Protein AF-A0A1G0CKE9-F1 (afdb_monomer)

Radius of gyration: 15.55 Å; Cα contacts (8 Å, |Δi|>4): 274; chains: 1; bounding box: 48×33×40 Å

Secondary structure (DSSP, 8-state):
------SPPPEEEEEEEEEEEEETTEEEEEEEEEEEETTS---SPPEEEEEEEEE-TT-EEEEEEEESSTTGGGG-EEEEEEEEEETTEEEEEEEEEE-SSS-EEEEEEEE---TTSHHHHS-TTSS--HHHHHHHHT-

Nearest PDB structures (foldseek):
  8us1-assembly1_A  TM=4.970E-01  e=7.903E+00  Pseudomonas aeruginosa PAO1
  3gwr-assembly1_A  TM=5.741E-01  e=8.344E+00  Thiobacillus denitrificans ATCC 25259

Solvent-accessible surface area (backbone atoms only — not comparable to full-atom values): 7977 Å² total; per-residue (Å²): 138,82,90,76,80,88,66,87,80,63,64,46,74,41,73,49,76,49,78,75,47,70,58,98,48,32,39,33,34,41,30,27,39,39,74,39,53,65,95,63,76,78,90,68,69,30,46,39,24,42,34,42,33,38,40,46,100,87,22,45,32,42,37,40,34,27,43,79,53,98,66,26,71,83,65,43,31,46,32,42,37,34,56,42,79,53,97,94,39,67,30,41,40,36,39,36,45,38,66,88,90,62,79,49,78,48,74,49,73,48,69,82,74,48,93,89,37,71,63,26,65,43,33,76,98,53,97,34,25,49,69,56,41,36,45,60,26,71,101

Mean predicted aligned error: 5.6 Å

pLDDT: mean 88.61, std 11.76, range [37.53, 98.12]

Structure (mmCIF, N/CA/C/O backbone):
data_AF-A0A1G0CKE9-F1
#
_entry.id   AF-A0A1G0CKE9-F1
#
loop_
_atom_site.group_PDB
_atom_site.id
_atom_site.type_symbol
_atom_site.label_atom_id
_atom_site.label_alt_id
_atom_site.label_comp_id
_atom_site.label_asym_id
_atom_site.label_entity_id
_atom_site.label_seq_id
_atom_site.pdbx_PDB_ins_code
_atom_site.Cartn_x
_atom_site.Cartn_y
_atom_site.Cartn_z
_atom_site.occupancy
_atom_site.B_iso_or_equiv
_atom_site.auth_seq_id
_atom_site.auth_comp_id
_atom_site.auth_asym_id
_atom_site.auth_atom_id
_atom_site.pdbx_PDB_model_num
ATOM 1 N N . MET A 1 1 ? 29.723 -1.357 -11.254 1.00 41.44 1 MET A N 1
ATOM 2 C CA . MET A 1 1 ? 28.806 -0.282 -10.833 1.00 41.44 1 MET A CA 1
ATOM 3 C C . MET A 1 1 ? 29.423 1.018 -11.318 1.00 41.44 1 MET A C 1
ATOM 5 O O . MET A 1 1 ? 30.405 1.450 -10.731 1.00 41.44 1 MET A O 1
ATOM 9 N N . ASN A 1 2 ? 28.959 1.546 -12.452 1.00 37.53 2 ASN A N 1
ATOM 10 C CA . ASN A 1 2 ? 29.336 2.889 -12.897 1.00 37.53 2 ASN A CA 1
ATOM 11 C C . ASN A 1 2 ? 28.308 3.851 -12.302 1.00 37.53 2 ASN A C 1
ATOM 13 O O . ASN A 1 2 ? 27.118 3.697 -12.552 1.00 37.53 2 ASN A O 1
ATOM 17 N N . SER A 1 3 ? 28.772 4.778 -11.469 1.00 54.97 3 SER A N 1
ATOM 18 C CA . SER A 1 3 ? 27.969 5.796 -10.790 1.00 54.97 3 SER A CA 1
ATOM 19 C C . SER A 1 3 ? 27.679 6.985 -11.716 1.00 54.97 3 SER A C 1
ATOM 21 O O . SER A 1 3 ? 28.081 8.109 -11.414 1.00 54.97 3 SER A O 1
ATOM 23 N N . GLU A 1 4 ? 27.075 6.736 -12.877 1.00 56.69 4 GLU A N 1
ATOM 24 C CA . GLU A 1 4 ? 26.732 7.811 -13.824 1.00 56.69 4 GLU A CA 1
ATOM 25 C C . GLU A 1 4 ? 25.289 8.321 -13.687 1.00 56.69 4 GLU A C 1
ATOM 27 O O . GLU A 1 4 ? 24.988 9.382 -14.224 1.00 56.69 4 GLU A O 1
ATOM 32 N N . ASP A 1 5 ? 24.431 7.672 -12.893 1.00 59.78 5 ASP A N 1
ATOM 33 C CA . ASP A 1 5 ? 23.117 8.229 -12.550 1.00 59.78 5 ASP A CA 1
ATOM 34 C C . ASP A 1 5 ? 23.242 9.223 -11.391 1.00 59.78 5 ASP A C 1
ATOM 36 O O . ASP A 1 5 ? 23.250 8.861 -10.213 1.00 59.78 5 ASP A O 1
ATOM 40 N N . THR A 1 6 ? 23.384 10.506 -11.728 1.00 68.31 6 THR A N 1
ATOM 41 C CA . THR A 1 6 ? 23.368 11.609 -10.753 1.00 68.31 6 THR A CA 1
ATOM 42 C C . THR A 1 6 ? 21.972 12.178 -10.498 1.00 68.31 6 THR A C 1
ATOM 44 O O . THR A 1 6 ? 21.821 12.998 -9.592 1.00 68.31 6 THR A O 1
ATOM 47 N N . GLU A 1 7 ? 20.957 11.768 -11.266 1.00 81.44 7 GLU A N 1
ATOM 48 C CA . GLU A 1 7 ? 19.588 12.287 -11.166 1.00 81.44 7 GLU A CA 1
ATOM 49 C C . GLU A 1 7 ? 18.585 11.176 -10.807 1.00 81.44 7 GLU A C 1
ATOM 51 O O . GLU A 1 7 ? 18.587 10.120 -11.442 1.00 81.44 7 GLU A O 1
ATOM 56 N N . PRO A 1 8 ? 17.719 11.381 -9.795 1.00 85.00 8 PRO A N 1
ATOM 57 C CA . PRO A 1 8 ? 16.651 10.438 -9.484 1.00 85.00 8 PRO 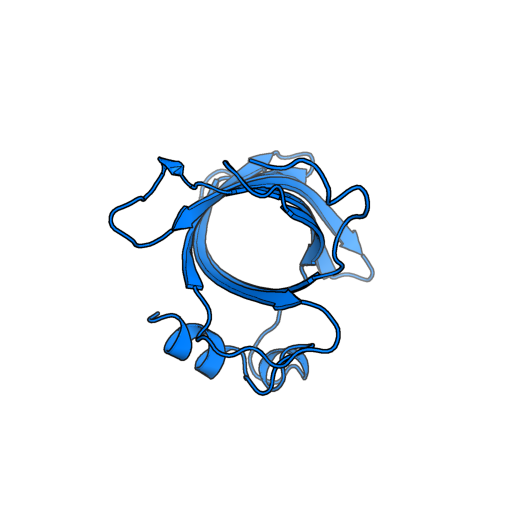A CA 1
ATOM 58 C C . PRO A 1 8 ? 15.680 10.278 -10.658 1.00 85.00 8 PRO A C 1
ATOM 60 O O . PRO A 1 8 ? 15.236 11.266 -11.241 1.00 85.00 8 PRO A O 1
ATOM 63 N N . THR A 1 9 ? 15.291 9.038 -10.954 1.00 88.00 9 THR A N 1
ATOM 64 C CA . THR A 1 9 ? 14.198 8.756 -11.894 1.00 88.00 9 THR A CA 1
ATOM 65 C C . THR A 1 9 ? 12.858 8.871 -11.172 1.00 88.00 9 THR A C 1
ATOM 67 O O . THR A 1 9 ? 12.686 8.313 -10.088 1.00 88.00 9 THR A O 1
ATOM 70 N N . ILE A 1 10 ? 11.904 9.590 -11.769 1.00 90.06 10 ILE A N 1
ATOM 71 C CA . ILE A 1 10 ? 10.534 9.656 -11.255 1.00 90.06 10 ILE A CA 1
ATOM 72 C C . ILE A 1 10 ? 9.813 8.349 -11.580 1.00 90.06 10 ILE A C 1
ATOM 74 O O . ILE A 1 10 ? 9.803 7.887 -12.723 1.00 90.06 10 ILE A O 1
ATOM 78 N N . MET A 1 11 ? 9.202 7.767 -10.554 1.00 89.25 11 MET A N 1
ATOM 79 C CA . MET A 1 11 ? 8.466 6.514 -10.637 1.00 89.25 11 MET A CA 1
ATOM 80 C C . MET A 1 11 ? 6.983 6.778 -10.394 1.00 89.25 11 MET A C 1
ATOM 82 O O . MET A 1 11 ? 6.626 7.555 -9.508 1.00 89.25 11 MET A O 1
ATOM 86 N N . ILE A 1 12 ? 6.127 6.095 -11.148 1.00 90.50 12 ILE A N 1
ATOM 87 C CA . ILE A 1 12 ? 4.736 5.885 -10.765 1.00 90.50 12 ILE A CA 1
ATOM 88 C C . ILE A 1 12 ? 4.696 4.682 -9.829 1.00 90.50 12 ILE A C 1
ATOM 90 O O . ILE A 1 12 ? 5.319 3.657 -10.107 1.00 90.50 12 ILE A O 1
ATOM 94 N N . ASP A 1 13 ? 3.968 4.824 -8.728 1.00 90.69 13 ASP A N 1
ATOM 95 C CA . ASP A 1 13 ? 3.746 3.784 -7.731 1.00 90.69 13 ASP A CA 1
ATOM 96 C C . ASP A 1 13 ? 2.252 3.722 -7.428 1.00 90.69 13 ASP A C 1
ATOM 98 O O . ASP A 1 13 ? 1.685 4.664 -6.867 1.00 90.69 13 ASP A O 1
ATOM 102 N N . GLN A 1 14 ? 1.626 2.616 -7.824 1.00 93.38 14 GLN A N 1
ATOM 103 C CA . GLN A 1 14 ? 0.275 2.280 -7.416 1.00 93.38 14 GLN A CA 1
ATOM 104 C C . GLN A 1 14 ? 0.336 1.120 -6.428 1.00 93.38 14 GLN A C 1
ATOM 106 O O . GLN A 1 14 ? 0.753 0.012 -6.767 1.00 93.38 14 GLN A O 1
ATOM 111 N N . THR A 1 15 ? -0.133 1.371 -5.209 1.00 94.00 15 THR A N 1
ATOM 112 C CA . THR A 1 15 ? -0.096 0.403 -4.116 1.00 94.00 15 THR A CA 1
ATOM 113 C C . THR A 1 15 ? -1.479 0.260 -3.478 1.00 94.00 15 THR A C 1
ATOM 115 O O . THR A 1 15 ? -2.142 1.248 -3.170 1.00 94.00 15 THR A O 1
ATOM 118 N N . VAL A 1 16 ? -1.910 -0.983 -3.248 1.00 96.69 16 VAL A N 1
ATOM 119 C CA . VAL A 1 16 ? -3.177 -1.325 -2.583 1.00 96.69 16 VAL A CA 1
ATOM 120 C C . VAL A 1 16 ? -2.892 -2.169 -1.351 1.00 96.69 16 VAL A C 1
ATOM 122 O O . VAL A 1 16 ? -2.223 -3.199 -1.434 1.00 96.69 16 VAL A O 1
ATOM 125 N N . TRP A 1 17 ? -3.423 -1.750 -0.202 1.00 96.62 17 TRP A N 1
ATOM 126 C CA . TRP A 1 17 ? -3.338 -2.491 1.056 1.00 96.62 17 TRP A CA 1
ATOM 127 C C . TRP A 1 17 ? -4.687 -3.111 1.392 1.00 96.62 17 TRP A C 1
ATOM 129 O O . TRP A 1 17 ? -5.667 -2.404 1.615 1.00 96.62 17 TRP A O 1
ATOM 139 N N . GLN A 1 18 ? -4.726 -4.434 1.505 1.00 97.44 18 GLN A N 1
ATOM 140 C CA . GLN A 1 18 ? -5.892 -5.155 1.999 1.00 97.44 18 GLN A CA 1
ATOM 141 C C . GLN A 1 18 ? -5.648 -5.546 3.457 1.00 97.44 18 GLN A C 1
ATOM 143 O O . GLN A 1 18 ? -4.987 -6.547 3.750 1.00 97.44 18 GLN A O 1
ATOM 148 N N . ILE A 1 19 ? -6.180 -4.752 4.389 1.00 96.81 19 ILE A N 1
ATOM 149 C CA . ILE A 1 19 ? -6.083 -5.031 5.827 1.00 96.81 19 ILE A CA 1
ATOM 150 C C . ILE A 1 19 ? -7.060 -6.157 6.175 1.00 96.81 19 ILE A C 1
ATOM 152 O O . ILE A 1 19 ? -8.272 -5.974 6.184 1.00 96.81 19 ILE A O 1
ATOM 156 N N . THR A 1 20 ? -6.520 -7.335 6.479 1.00 97.56 20 THR A N 1
ATOM 157 C CA . THR A 1 20 ? -7.313 -8.547 6.770 1.00 97.56 20 THR A CA 1
ATOM 158 C C . THR A 1 20 ? -7.577 -8.755 8.259 1.00 97.56 20 THR A C 1
ATOM 160 O O . THR A 1 20 ? -8.440 -9.544 8.637 1.00 97.56 20 THR A O 1
ATOM 163 N N . GLY A 1 21 ? -6.833 -8.064 9.123 1.00 97.88 21 GLY A N 1
ATOM 164 C CA . GLY A 1 21 ? -7.022 -8.149 10.560 1.00 97.88 21 GLY A CA 1
ATOM 165 C C . GLY A 1 21 ? -6.269 -7.069 11.320 1.00 97.88 21 GLY A C 1
ATOM 166 O O . GLY A 1 21 ? -5.267 -6.522 10.854 1.00 97.88 21 GLY A O 1
ATOM 167 N N . CYS A 1 22 ? -6.772 -6.771 12.514 1.00 97.19 22 CYS A N 1
ATOM 168 C CA . CYS A 1 22 ? -6.136 -5.876 13.462 1.00 97.19 22 CYS A CA 1
ATOM 169 C C . CYS A 1 22 ? -6.445 -6.303 14.902 1.00 97.19 22 CYS A C 1
ATOM 171 O O . CYS A 1 22 ? -7.504 -6.861 15.194 1.00 97.19 22 CYS A O 1
ATOM 173 N N . SER A 1 23 ? -5.503 -6.075 15.816 1.00 97.62 23 SER A N 1
ATOM 174 C CA . SER A 1 23 ? -5.687 -6.334 17.246 1.00 97.62 23 SER A CA 1
ATOM 175 C C . SER A 1 23 ? -4.640 -5.600 18.075 1.00 97.62 23 SER A C 1
ATOM 177 O O . SER A 1 23 ? -3.458 -5.619 17.743 1.00 97.62 23 SER A O 1
ATOM 179 N N . GLY A 1 24 ? -5.061 -4.956 19.168 1.00 95.88 24 GLY A N 1
ATOM 180 C CA . GLY A 1 24 ? -4.143 -4.362 20.149 1.00 95.88 24 GLY A CA 1
ATOM 181 C C . GLY A 1 24 ? -3.171 -3.318 19.583 1.00 95.88 24 GLY A C 1
ATOM 182 O O . GLY A 1 24 ? -2.049 -3.220 20.068 1.00 95.88 24 GLY A O 1
ATOM 183 N N . GLY A 1 25 ? -3.575 -2.576 18.548 1.00 95.88 25 GLY A N 1
ATOM 184 C CA . GLY A 1 25 ? -2.711 -1.615 17.852 1.00 95.88 25 GLY A CA 1
ATOM 185 C C . GLY A 1 25 ? -1.822 -2.229 16.768 1.00 95.88 25 GLY A C 1
ATOM 186 O O . GLY A 1 25 ? -1.051 -1.505 16.157 1.00 95.88 25 GLY A O 1
ATOM 187 N N . TYR A 1 26 ? -1.930 -3.528 16.490 1.00 97.81 26 TYR A N 1
ATOM 188 C CA . TYR A 1 26 ? -1.271 -4.188 15.360 1.00 97.81 26 TYR A CA 1
ATOM 189 C C . TYR A 1 26 ? -2.252 -4.415 14.212 1.00 97.81 26 TYR A C 1
ATOM 191 O O . TYR A 1 26 ? -3.447 -4.604 14.446 1.00 97.81 26 TYR A O 1
ATOM 199 N N . LEU A 1 27 ? -1.742 -4.434 12.983 1.00 97.44 27 LEU A N 1
ATOM 200 C CA . LEU A 1 27 ? -2.502 -4.737 11.769 1.00 97.44 27 LEU A CA 1
ATOM 201 C C . LEU A 1 27 ? -1.690 -5.621 10.825 1.00 97.44 27 LEU A C 1
ATOM 203 O O . LEU A 1 27 ? -0.457 -5.576 10.829 1.00 97.44 27 LEU A O 1
ATOM 207 N N . TRP A 1 28 ? -2.382 -6.420 10.020 1.00 98.12 28 TRP A N 1
ATOM 208 C CA . TRP A 1 28 ? -1.758 -7.297 9.034 1.00 98.12 28 TRP A CA 1
ATOM 209 C C . TRP A 1 28 ? -2.662 -7.543 7.828 1.00 98.12 28 TRP A C 1
ATOM 211 O O . TRP A 1 28 ? -3.891 -7.408 7.882 1.00 98.12 28 TRP A O 1
ATOM 221 N N . GLY A 1 29 ? -2.046 -7.948 6.724 1.00 97.44 29 GLY A N 1
ATOM 222 C CA . GLY A 1 29 ? -2.776 -8.242 5.504 1.00 97.44 29 GLY A CA 1
ATOM 223 C C . GLY A 1 29 ? -1.898 -8.404 4.279 1.00 97.44 29 GLY A C 1
ATOM 224 O O . GLY A 1 29 ? -0.745 -8.837 4.368 1.00 97.44 29 GLY A O 1
ATOM 225 N N . ASN A 1 30 ? -2.481 -8.050 3.142 1.00 97.12 30 ASN A N 1
ATOM 226 C CA . ASN A 1 30 ? -1.859 -8.136 1.832 1.00 97.12 30 ASN A CA 1
ATOM 227 C C . ASN A 1 30 ? -1.520 -6.740 1.325 1.00 97.12 30 ASN A C 1
ATOM 229 O O . ASN A 1 30 ? -2.199 -5.766 1.646 1.00 97.12 30 ASN A O 1
ATOM 233 N N . CYS A 1 31 ? -0.479 -6.658 0.515 1.00 95.81 31 CYS A N 1
ATOM 234 C CA . CYS A 1 31 ? -0.120 -5.464 -0.221 1.00 95.81 31 CYS A CA 1
ATOM 235 C C . CYS A 1 31 ? 0.225 -5.878 -1.652 1.00 95.81 31 CYS A C 1
ATOM 237 O O . CYS A 1 31 ? 1.021 -6.792 -1.855 1.00 95.81 31 CYS A O 1
ATOM 239 N N . ALA A 1 32 ? -0.402 -5.229 -2.624 1.00 95.81 32 ALA A N 1
ATOM 240 C CA . ALA A 1 32 ? -0.035 -5.317 -4.029 1.00 95.81 32 ALA A CA 1
ATOM 241 C C . ALA A 1 32 ? 0.596 -3.982 -4.424 1.00 95.81 32 ALA A C 1
ATOM 243 O O . ALA A 1 32 ? 0.044 -2.934 -4.084 1.00 95.81 32 ALA A O 1
ATOM 244 N N . ALA A 1 33 ? 1.734 -4.014 -5.113 1.00 93.06 33 ALA A N 1
ATOM 245 C CA . ALA A 1 33 ? 2.429 -2.808 -5.554 1.00 93.06 33 ALA A CA 1
ATOM 246 C C . ALA A 1 33 ? 2.864 -2.936 -7.013 1.00 93.06 33 ALA A C 1
ATOM 248 O O . ALA A 1 33 ? 3.465 -3.937 -7.403 1.00 93.06 33 ALA A O 1
ATOM 249 N N . LEU A 1 34 ? 2.579 -1.914 -7.812 1.00 92.75 34 LEU A N 1
ATOM 250 C CA . LEU A 1 34 ? 3.020 -1.794 -9.194 1.00 92.75 34 LEU A CA 1
ATOM 251 C C . LEU A 1 34 ? 3.833 -0.511 -9.328 1.00 92.75 34 LEU A C 1
ATOM 253 O O . LEU A 1 34 ? 3.317 0.579 -9.090 1.00 92.75 34 LEU A O 1
ATOM 257 N N . MET A 1 35 ? 5.097 -0.655 -9.721 1.00 90.06 35 MET A N 1
ATOM 258 C CA . MET A 1 35 ? 6.014 0.463 -9.912 1.00 90.06 35 MET A CA 1
ATOM 259 C C . MET A 1 35 ? 6.616 0.431 -11.310 1.00 90.06 35 MET A C 1
ATOM 261 O O . MET A 1 35 ? 7.063 -0.617 -11.770 1.00 90.06 35 MET A O 1
ATOM 265 N N . TYR A 1 36 ? 6.661 1.584 -11.968 1.00 90.25 36 TYR A N 1
ATOM 266 C CA . TYR A 1 36 ? 7.269 1.749 -13.288 1.00 90.25 36 TYR A CA 1
ATOM 267 C C . TYR A 1 36 ? 7.701 3.208 -13.497 1.00 90.25 36 TYR A C 1
ATOM 269 O O . TYR A 1 36 ? 7.250 4.105 -12.787 1.00 90.25 36 TYR A O 1
ATOM 277 N N . ALA A 1 37 ? 8.616 3.460 -14.434 1.00 90.00 37 ALA A N 1
ATOM 278 C CA . ALA A 1 37 ? 9.135 4.807 -14.672 1.00 90.00 37 ALA A CA 1
ATOM 279 C C . ALA A 1 37 ? 8.069 5.713 -15.306 1.00 90.00 37 ALA A C 1
ATOM 281 O O . ALA A 1 37 ? 7.321 5.282 -16.190 1.00 90.00 37 ALA A O 1
ATOM 282 N N . GLU A 1 38 ? 8.013 6.980 -14.895 1.00 89.06 38 GLU A N 1
ATOM 283 C CA . GLU A 1 38 ? 7.088 7.948 -15.485 1.00 89.06 38 GLU A CA 1
ATOM 284 C C . GLU A 1 38 ? 7.300 8.064 -17.007 1.00 89.06 38 GLU A C 1
ATOM 286 O O . GLU A 1 38 ? 8.424 8.057 -17.509 1.00 89.06 38 GLU A O 1
ATOM 291 N N . GLY A 1 39 ? 6.201 8.133 -17.765 1.00 87.50 39 GLY A N 1
ATOM 292 C CA . GLY A 1 39 ? 6.236 8.158 -19.231 1.00 87.50 39 GLY A CA 1
ATOM 293 C C . GLY A 1 39 ? 6.419 6.790 -19.898 1.00 87.50 39 GLY A C 1
ATOM 294 O O . GLY A 1 39 ? 6.457 6.723 -21.127 1.00 87.50 39 GLY A O 1
ATOM 295 N N . THR A 1 40 ? 6.493 5.705 -19.121 1.00 88.88 40 THR A N 1
ATOM 296 C CA . THR A 1 40 ? 6.485 4.327 -19.634 1.00 88.88 40 THR A CA 1
ATOM 297 C C . THR A 1 40 ? 5.156 3.627 -19.345 1.00 88.88 40 THR A C 1
ATOM 299 O O . THR A 1 40 ? 4.296 4.156 -18.640 1.00 88.88 40 THR A O 1
ATOM 302 N N . THR A 1 41 ? 4.964 2.444 -19.927 1.00 84.31 41 THR A N 1
ATOM 303 C CA . THR A 1 41 ? 3.827 1.564 -19.632 1.00 84.31 41 THR A CA 1
ATOM 304 C C . THR A 1 41 ? 4.336 0.401 -18.784 1.00 84.31 41 THR A C 1
ATOM 306 O O . THR A 1 41 ? 5.379 -0.155 -19.138 1.00 84.31 41 THR A O 1
ATOM 309 N N . PRO A 1 42 ? 3.639 0.015 -17.699 1.00 85.31 42 PRO A N 1
ATOM 310 C CA . PRO A 1 42 ? 4.021 -1.158 -16.925 1.00 85.31 42 PRO A CA 1
ATOM 311 C C . PRO A 1 42 ? 3.992 -2.408 -17.813 1.00 85.31 42 PRO A C 1
ATOM 313 O O . PRO A 1 42 ? 3.016 -2.666 -18.515 1.00 85.31 42 PRO A O 1
ATOM 316 N N . ASP A 1 43 ? 5.072 -3.183 -17.788 1.00 81.56 43 ASP A N 1
ATOM 317 C CA . ASP A 1 43 ? 5.247 -4.424 -18.555 1.00 81.56 43 ASP A CA 1
ATOM 318 C C . ASP A 1 43 ? 5.041 -5.689 -17.703 1.00 81.56 43 ASP A C 1
ATOM 320 O O . ASP A 1 43 ? 5.150 -6.815 -18.194 1.00 81.56 43 ASP A O 1
ATOM 324 N N . SER A 1 44 ? 4.734 -5.502 -16.421 1.00 85.12 44 SER A N 1
ATOM 325 C CA . SER A 1 44 ? 4.657 -6.540 -15.402 1.00 85.12 44 SER A CA 1
ATOM 326 C C . SER A 1 44 ? 3.384 -6.411 -14.567 1.00 85.12 44 SER A C 1
ATOM 328 O O . SER A 1 44 ? 2.794 -5.338 -14.435 1.00 85.12 44 SER A O 1
ATOM 330 N N . ALA A 1 45 ? 2.937 -7.544 -14.022 1.00 91.19 45 ALA A N 1
ATOM 331 C CA . ALA A 1 45 ? 1.843 -7.581 -13.060 1.00 91.19 45 ALA A CA 1
ATOM 332 C C . ALA A 1 45 ? 2.282 -6.980 -11.707 1.00 91.19 45 ALA A C 1
ATOM 334 O O . ALA A 1 45 ? 3.483 -6.972 -11.411 1.00 91.19 45 ALA A O 1
ATOM 335 N N . PRO A 1 46 ? 1.338 -6.512 -10.868 1.00 94.44 46 PRO A N 1
ATOM 336 C CA . PRO A 1 46 ? 1.659 -6.028 -9.531 1.00 94.44 46 PRO A CA 1
ATOM 337 C C . PRO A 1 46 ? 2.356 -7.106 -8.695 1.00 94.44 46 PRO A C 1
ATOM 339 O O . PRO A 1 46 ? 2.058 -8.295 -8.792 1.00 94.44 46 PRO A O 1
ATOM 342 N N . LEU A 1 47 ? 3.289 -6.690 -7.845 1.00 92.06 47 LEU A N 1
ATOM 343 C CA . LEU A 1 47 ? 4.054 -7.587 -6.992 1.00 92.06 47 LEU A CA 1
ATOM 344 C C . LEU A 1 47 ? 3.328 -7.835 -5.658 1.00 92.06 47 LEU A C 1
ATOM 346 O O . LEU A 1 47 ? 2.897 -6.870 -5.016 1.00 92.06 47 LEU A O 1
ATOM 350 N N . PRO A 1 48 ? 3.233 -9.098 -5.195 1.00 93.94 48 PRO A N 1
ATOM 351 C CA . PRO A 1 48 ? 2.599 -9.431 -3.926 1.00 93.94 48 PRO A CA 1
ATOM 352 C C . PRO A 1 48 ? 3.543 -9.308 -2.726 1.00 93.94 48 PRO A C 1
ATOM 354 O O . PRO A 1 48 ? 4.644 -9.870 -2.685 1.00 93.94 48 PRO A O 1
ATOM 357 N N . TYR A 1 49 ? 3.034 -8.672 -1.676 1.00 93.56 49 TYR A N 1
ATOM 358 C CA . TYR A 1 49 ? 3.658 -8.541 -0.367 1.00 93.56 49 TYR A CA 1
ATOM 359 C C . TYR A 1 49 ? 2.690 -8.950 0.746 1.00 93.56 49 TYR A C 1
ATOM 361 O O . TYR A 1 49 ? 1.485 -8.700 0.693 1.00 93.56 49 TYR A O 1
ATOM 369 N N . ARG A 1 50 ? 3.231 -9.508 1.829 1.00 93.88 50 ARG A N 1
ATOM 370 C CA . ARG A 1 50 ? 2.547 -9.533 3.127 1.00 93.88 50 ARG A CA 1
ATOM 371 C C . ARG A 1 50 ? 2.925 -8.295 3.914 1.00 93.88 50 ARG A C 1
ATOM 373 O O . ARG A 1 50 ? 4.101 -7.945 3.980 1.00 93.88 50 ARG A O 1
ATOM 380 N N . MET A 1 51 ? 1.941 -7.662 4.536 1.00 94.94 51 MET A N 1
ATOM 381 C CA . MET A 1 51 ? 2.165 -6.513 5.405 1.00 94.94 51 MET A CA 1
ATOM 382 C C . MET A 1 51 ? 1.862 -6.866 6.857 1.00 94.94 51 MET A C 1
ATOM 384 O O . MET A 1 51 ? 0.888 -7.562 7.156 1.00 94.94 51 MET A O 1
ATOM 388 N N . ALA A 1 52 ? 2.689 -6.355 7.760 1.00 95.75 52 ALA A N 1
ATOM 389 C CA . ALA A 1 52 ? 2.430 -6.357 9.191 1.00 95.75 52 ALA A CA 1
ATOM 390 C C . ALA A 1 52 ? 2.976 -5.066 9.796 1.00 95.75 52 ALA A C 1
ATOM 392 O O . ALA A 1 52 ? 4.055 -4.605 9.425 1.00 95.75 52 ALA A O 1
ATOM 393 N N . GLY A 1 53 ? 2.238 -4.475 10.725 1.00 96.12 53 GLY A N 1
ATOM 394 C CA . GLY A 1 53 ? 2.632 -3.213 11.325 1.00 96.12 53 GLY A CA 1
ATOM 395 C C . GLY A 1 53 ? 1.920 -2.914 12.628 1.00 96.12 53 GLY A C 1
ATOM 396 O O . GLY A 1 53 ? 1.131 -3.716 13.134 1.00 96.12 53 GLY A O 1
ATOM 397 N N . SER A 1 54 ? 2.216 -1.741 13.168 1.00 97.50 54 SER A N 1
ATOM 398 C CA . SER A 1 54 ? 1.607 -1.221 14.381 1.00 97.50 54 SER A CA 1
ATOM 399 C C . SER A 1 54 ? 1.246 0.254 14.244 1.00 97.50 54 SER A C 1
ATOM 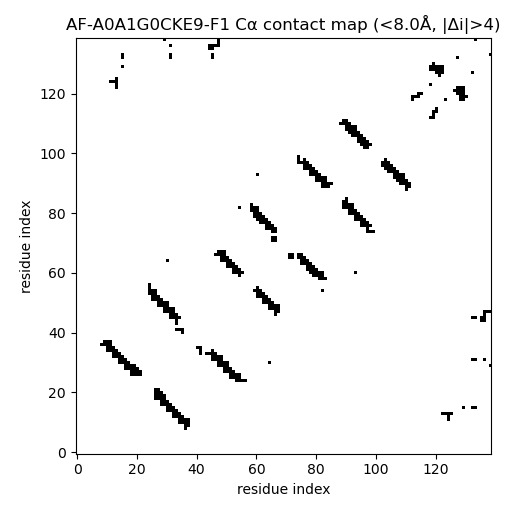401 O O . SER A 1 54 ? 1.844 1.006 13.473 1.00 97.50 54 SER A O 1
ATOM 403 N N . ILE A 1 55 ? 0.234 0.646 15.010 1.00 97.19 55 ILE A N 1
ATOM 404 C CA . ILE A 1 55 ? -0.253 2.007 15.172 1.00 97.19 55 ILE A CA 1
ATOM 405 C C . ILE A 1 55 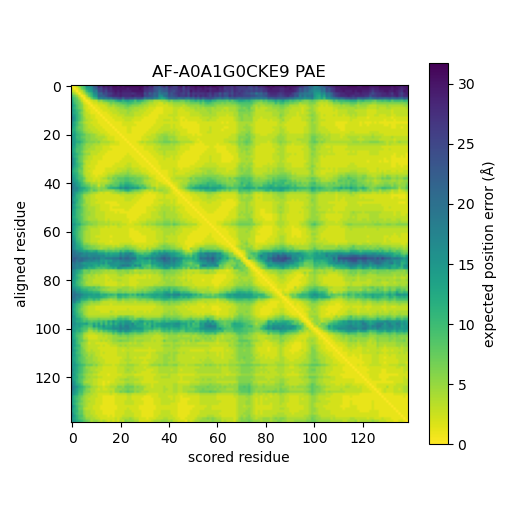? -0.282 2.282 16.673 1.00 97.19 55 ILE A C 1
ATOM 407 O O . ILE A 1 55 ? -0.955 1.596 17.446 1.00 97.19 55 ILE A O 1
ATOM 411 N N . THR A 1 56 ? 0.468 3.289 17.104 1.00 96.44 56 THR A N 1
ATOM 412 C CA . THR A 1 56 ? 0.458 3.728 18.505 1.00 96.44 56 THR A CA 1
ATOM 413 C C . THR A 1 56 ? -0.827 4.505 18.823 1.00 96.44 56 THR A C 1
ATOM 415 O O . THR A 1 56 ? -1.436 5.064 17.911 1.00 96.44 56 THR A O 1
ATOM 418 N N . PRO A 1 57 ? -1.223 4.654 20.103 1.00 94.44 57 PRO A N 1
ATOM 419 C CA . PRO A 1 57 ? -2.393 5.462 20.474 1.00 94.44 57 PRO A CA 1
ATOM 420 C C . PRO A 1 57 ? -2.343 6.925 20.006 1.00 94.44 57 PRO A C 1
ATOM 422 O O . PRO A 1 57 ? -3.382 7.556 19.856 1.00 94.44 57 PRO A O 1
ATOM 425 N N . ASN A 1 58 ? -1.141 7.455 19.759 1.00 94.56 58 ASN A N 1
ATOM 426 C CA . ASN A 1 58 ? -0.934 8.812 19.247 1.00 94.56 58 ASN A CA 1
ATOM 427 C C . ASN A 1 58 ? -0.942 8.881 17.710 1.00 94.56 58 ASN A C 1
ATOM 429 O O . ASN A 1 58 ? -0.645 9.930 17.151 1.00 94.56 58 ASN A O 1
ATOM 433 N N . GLY A 1 59 ? -1.229 7.771 17.027 1.00 95.00 59 GLY A N 1
ATOM 434 C CA . GLY A 1 59 ? -1.320 7.704 15.573 1.00 95.00 59 GLY A CA 1
ATOM 435 C C . GLY A 1 59 ? -0.012 7.395 14.850 1.00 95.00 59 GLY A C 1
ATOM 436 O O . GLY A 1 59 ? -0.067 7.202 13.646 1.00 95.00 59 GLY A O 1
ATOM 437 N N . ASN A 1 60 ? 1.145 7.286 15.520 1.00 97.44 60 ASN A N 1
ATOM 438 C CA . ASN A 1 60 ? 2.389 6.902 14.828 1.00 97.44 60 ASN A CA 1
ATOM 439 C C . ASN A 1 60 ? 2.264 5.493 14.241 1.00 97.44 60 ASN A C 1
ATOM 441 O O . ASN A 1 60 ? 1.840 4.583 14.960 1.00 97.44 60 ASN A O 1
ATOM 445 N N . VAL A 1 61 ? 2.682 5.321 12.991 1.00 97.56 61 VAL A N 1
ATOM 446 C CA . VAL A 1 61 ? 2.561 4.083 12.218 1.00 97.56 61 VAL A CA 1
ATOM 447 C C . VAL A 1 61 ? 3.940 3.564 11.838 1.00 97.56 61 VAL A C 1
ATOM 449 O O . VAL A 1 61 ? 4.799 4.325 11.391 1.00 97.56 61 VAL A O 1
ATOM 452 N N . GLN A 1 62 ? 4.126 2.254 11.962 1.00 96.25 62 GLN A N 1
ATOM 453 C CA . GLN A 1 62 ? 5.234 1.532 11.346 1.00 96.25 62 GLN A CA 1
ATOM 454 C C . GLN A 1 62 ? 4.700 0.263 10.689 1.00 96.25 62 GLN A C 1
ATOM 456 O O . GLN A 1 62 ? 4.004 -0.516 11.337 1.00 96.25 62 GLN A O 1
ATOM 461 N N . ILE A 1 63 ? 5.031 0.036 9.419 1.00 95.44 63 ILE A N 1
ATOM 462 C CA . ILE A 1 63 ? 4.614 -1.152 8.668 1.00 95.44 63 ILE A CA 1
ATOM 463 C C . ILE A 1 63 ? 5.825 -1.735 7.947 1.00 95.44 63 ILE A C 1
ATOM 465 O O . ILE A 1 63 ? 6.636 -1.005 7.383 1.00 95.44 63 ILE A O 1
ATOM 469 N N . SER A 1 64 ? 5.935 -3.057 7.951 1.00 93.12 64 SER A N 1
ATOM 470 C CA . SER A 1 64 ? 6.886 -3.802 7.135 1.00 93.12 64 SER A CA 1
ATOM 471 C C . SER A 1 64 ? 6.145 -4.574 6.049 1.00 93.12 64 SER A C 1
ATOM 473 O O . SER A 1 64 ? 5.140 -5.232 6.327 1.00 93.12 64 SER A O 1
ATOM 475 N N . PHE A 1 65 ? 6.673 -4.525 4.828 1.00 92.12 65 PHE A N 1
ATOM 476 C CA . PHE A 1 65 ? 6.159 -5.238 3.662 1.00 92.12 65 PHE A CA 1
ATOM 477 C C . PHE A 1 65 ? 7.179 -6.283 3.228 1.00 92.12 65 PHE A C 1
ATOM 479 O O . PHE A 1 65 ? 8.342 -5.969 2.985 1.00 92.12 65 PHE A O 1
ATOM 486 N N . MET A 1 66 ? 6.750 -7.535 3.153 1.00 90.81 66 MET A N 1
ATOM 487 C CA . MET A 1 66 ? 7.596 -8.694 2.889 1.00 90.81 66 MET A CA 1
ATOM 488 C C . MET A 1 66 ? 7.172 -9.316 1.558 1.00 90.81 66 MET A C 1
ATOM 490 O O . MET A 1 66 ? 6.029 -9.771 1.472 1.00 90.81 66 MET A O 1
ATOM 494 N N . PRO A 1 67 ? 8.037 -9.341 0.529 1.00 88.62 67 PRO A N 1
ATOM 495 C CA . PRO A 1 67 ? 7.666 -9.910 -0.760 1.00 88.62 67 PRO A CA 1
ATOM 49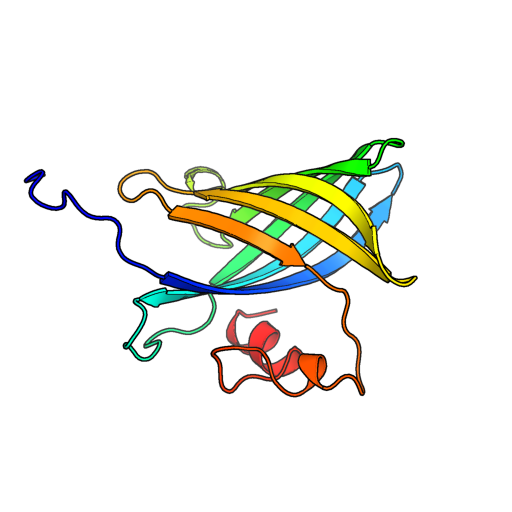6 C C . PRO A 1 67 ? 7.368 -11.403 -0.618 1.00 88.62 67 PRO A C 1
ATOM 498 O O . PRO A 1 67 ? 8.047 -12.123 0.118 1.00 88.62 67 PRO A O 1
ATOM 501 N N . MET A 1 68 ? 6.354 -11.881 -1.336 1.00 86.88 68 MET A N 1
ATOM 502 C CA . MET A 1 68 ? 5.972 -13.296 -1.353 1.00 86.88 68 MET A CA 1
ATOM 503 C C . MET A 1 68 ? 6.811 -14.099 -2.361 1.00 86.88 68 MET A C 1
ATOM 505 O O . MET A 1 68 ? 6.278 -14.764 -3.242 1.00 86.88 68 MET A O 1
ATOM 509 N N . ASN A 1 69 ? 8.139 -14.029 -2.243 1.00 79.38 69 ASN A N 1
ATOM 510 C CA . ASN A 1 69 ? 9.091 -14.767 -3.078 1.00 79.38 69 ASN A CA 1
ATOM 511 C C . ASN A 1 69 ? 10.221 -15.388 -2.231 1.00 79.38 69 ASN A C 1
ATOM 513 O O . ASN A 1 69 ? 10.306 -15.152 -1.026 1.00 79.38 69 ASN A O 1
ATOM 517 N N . GLU A 1 70 ? 11.098 -16.183 -2.854 1.00 66.75 70 GLU A N 1
ATOM 518 C CA . GLU A 1 70 ? 12.206 -16.868 -2.160 1.00 66.75 70 GLU A CA 1
ATOM 519 C C . GLU 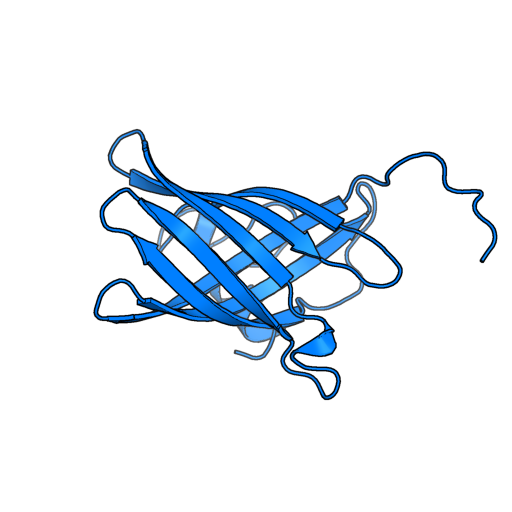A 1 70 ? 13.215 -15.907 -1.504 1.00 66.75 70 GLU A C 1
ATOM 521 O O . GLU A 1 70 ? 13.903 -16.292 -0.559 1.00 66.75 70 GLU A O 1
ATOM 526 N N . LEU A 1 71 ? 13.290 -14.653 -1.968 1.00 62.41 71 LEU A N 1
ATOM 527 C CA . LEU A 1 71 ? 14.173 -13.623 -1.412 1.00 62.41 71 LEU A CA 1
ATOM 528 C C . LEU A 1 71 ? 13.590 -12.953 -0.155 1.00 62.41 71 LEU A C 1
ATOM 530 O O . LEU A 1 71 ? 14.351 -12.400 0.642 1.00 62.41 71 LEU A O 1
ATOM 534 N N . GLY A 1 72 ? 12.275 -13.061 0.070 1.00 65.00 72 GLY A N 1
ATOM 535 C CA . GLY A 1 72 ? 11.595 -12.768 1.332 1.00 65.00 72 GLY A CA 1
ATOM 536 C C . GLY A 1 72 ? 12.070 -11.503 2.065 1.00 65.00 72 GLY A C 1
ATOM 537 O O . GLY A 1 72 ? 12.317 -10.454 1.470 1.00 65.00 72 GLY A O 1
ATOM 538 N N . ALA A 1 73 ? 12.197 -11.601 3.394 1.00 61.47 73 ALA A N 1
ATOM 539 C CA . ALA A 1 73 ? 12.502 -10.486 4.301 1.00 61.47 73 ALA A CA 1
ATOM 540 C C . ALA A 1 73 ? 13.799 -9.710 3.984 1.00 61.47 73 ALA A C 1
ATOM 542 O O . ALA A 1 73 ? 13.952 -8.588 4.458 1.00 61.47 73 ALA A O 1
ATOM 543 N N . ALA A 1 74 ? 14.717 -10.257 3.176 1.00 58.69 74 ALA A N 1
ATOM 544 C CA . ALA A 1 74 ? 15.935 -9.550 2.768 1.00 58.69 74 ALA A CA 1
ATOM 545 C C . ALA A 1 74 ? 15.645 -8.328 1.876 1.00 58.69 74 ALA A C 1
ATOM 547 O O . ALA A 1 74 ? 16.468 -7.420 1.795 1.00 58.69 74 ALA A O 1
ATOM 548 N N . MET A 1 75 ? 14.466 -8.289 1.246 1.00 65.06 75 MET A N 1
ATOM 549 C CA . MET A 1 75 ? 13.976 -7.168 0.441 1.00 65.06 75 MET A CA 1
ATOM 550 C C . MET A 1 75 ? 12.778 -6.467 1.095 1.00 65.06 75 MET A C 1
ATOM 552 O O . MET A 1 75 ? 11.937 -5.894 0.402 1.00 65.06 75 MET A O 1
ATOM 556 N N . SER A 1 76 ? 12.652 -6.541 2.426 1.00 73.56 76 SER A N 1
ATOM 557 C CA . SER A 1 76 ? 11.508 -5.940 3.107 1.00 73.56 76 SER A CA 1
ATOM 558 C C . SER A 1 76 ? 11.507 -4.419 2.963 1.00 73.56 76 SER A C 1
ATOM 560 O O . SER A 1 76 ? 12.499 -3.764 3.289 1.00 73.56 76 SER A O 1
ATOM 562 N N . VAL A 1 77 ? 10.372 -3.857 2.556 1.00 85.31 77 VAL A N 1
ATOM 563 C CA . VAL A 1 77 ? 10.138 -2.410 2.592 1.00 85.31 77 VAL A CA 1
ATOM 564 C C . VAL A 1 77 ? 9.699 -2.041 4.000 1.00 85.31 77 VAL A C 1
ATOM 566 O O . VAL A 1 77 ? 8.879 -2.739 4.600 1.00 85.31 77 VAL A O 1
ATOM 569 N N . SER A 1 78 ? 10.231 -0.948 4.538 1.00 87.69 78 SER A N 1
ATOM 570 C CA . SER A 1 78 ? 9.740 -0.380 5.792 1.00 87.69 78 SER A CA 1
ATOM 571 C C . SER A 1 78 ? 9.089 0.969 5.518 1.00 87.69 78 SER A C 1
ATOM 573 O O . SER A 1 78 ? 9.642 1.814 4.815 1.00 87.69 78 SER A O 1
ATOM 575 N N . GLY A 1 79 ? 7.886 1.133 6.058 1.00 92.31 79 GLY A N 1
ATOM 576 C CA . GLY A 1 79 ? 7.113 2.361 6.017 1.00 92.31 79 GLY A CA 1
ATOM 577 C C . GLY A 1 79 ? 6.944 2.937 7.415 1.00 92.31 79 GLY A C 1
ATOM 578 O O . GLY A 1 79 ? 6.673 2.205 8.370 1.00 92.31 79 GLY A O 1
ATOM 579 N N . TRP A 1 80 ? 7.065 4.255 7.522 1.00 95.25 80 TRP A N 1
ATOM 580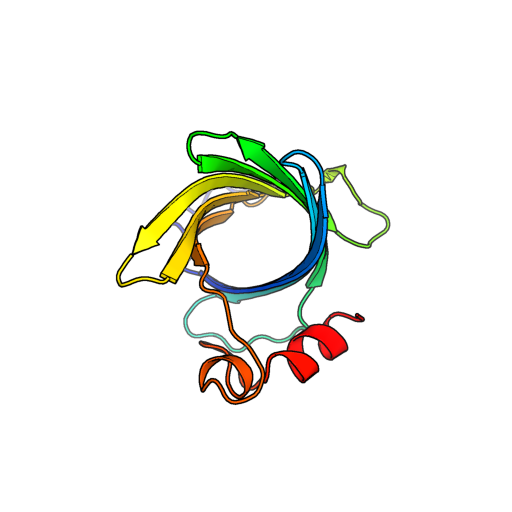 C CA . TRP A 1 80 ? 6.837 5.014 8.747 1.00 95.25 80 TRP A CA 1
ATOM 581 C C . TRP A 1 80 ? 5.917 6.183 8.453 1.00 95.25 80 TRP A C 1
ATOM 583 O O . TRP A 1 80 ? 6.002 6.796 7.390 1.00 95.25 80 TRP A O 1
ATOM 593 N N . GLY A 1 81 ? 5.045 6.514 9.393 1.00 96.25 81 GLY A N 1
ATOM 594 C CA . GLY A 1 81 ? 4.061 7.546 9.133 1.00 96.25 81 GLY A CA 1
ATOM 595 C C . GLY A 1 81 ? 3.158 7.854 10.305 1.00 96.25 81 GLY A C 1
ATOM 596 O O . GLY A 1 81 ? 3.471 7.545 11.456 1.00 96.25 81 GLY A O 1
ATOM 597 N N . ASN A 1 82 ? 2.027 8.476 9.996 1.00 96.94 82 ASN A N 1
ATOM 598 C CA . ASN A 1 82 ? 0.992 8.809 10.960 1.00 96.94 82 ASN A CA 1
ATOM 599 C C . ASN A 1 82 ? -0.391 8.507 10.391 1.00 96.94 82 ASN A C 1
ATOM 601 O O . ASN A 1 82 ? -0.692 8.823 9.243 1.00 96.94 82 ASN A O 1
ATOM 605 N N . LEU A 1 83 ? -1.255 7.955 11.232 1.00 95.44 83 LEU A N 1
ATOM 606 C CA . LEU A 1 83 ? -2.679 7.880 10.980 1.00 95.44 83 LEU A CA 1
ATOM 607 C C . LEU A 1 83 ? -3.288 9.241 11.337 1.00 95.44 83 LEU A C 1
ATOM 609 O O . LEU A 1 83 ? -3.319 9.629 12.508 1.00 95.44 83 LEU A O 1
ATOM 613 N N . LYS A 1 84 ? -3.744 9.981 10.327 1.00 91.25 84 LYS A N 1
ATOM 614 C CA . LYS A 1 84 ? -4.321 11.321 10.477 1.00 91.25 84 LYS A CA 1
ATOM 615 C C . LYS A 1 84 ? -5.785 11.324 10.075 1.00 91.25 84 LYS A C 1
ATOM 617 O O . LYS A 1 84 ? -6.195 10.581 9.192 1.00 91.25 84 LYS A O 1
ATOM 622 N N . LYS A 1 85 ? -6.573 12.178 10.727 1.00 89.94 85 LYS A N 1
ATOM 623 C CA . LYS A 1 85 ? -7.965 12.420 10.352 1.00 89.94 85 LYS A CA 1
ATOM 624 C C . LYS A 1 85 ? -8.047 13.706 9.530 1.00 89.94 85 LYS A C 1
ATOM 626 O O . LYS A 1 85 ? -7.689 14.766 10.038 1.00 89.94 85 LYS A O 1
ATOM 631 N N . GLU A 1 86 ? -8.538 13.615 8.301 1.00 86.62 86 GLU A N 1
ATOM 632 C CA . GLU A 1 86 ? -8.745 14.741 7.387 1.00 86.62 86 GLU A CA 1
ATOM 633 C C . GLU A 1 86 ? -10.151 14.655 6.783 1.00 86.62 86 GLU A C 1
ATOM 635 O O . GLU A 1 86 ? -10.559 13.596 6.319 1.00 86.62 86 GLU A O 1
ATOM 640 N N . SER A 1 87 ? -10.919 15.751 6.827 1.00 82.19 87 SER A N 1
ATOM 641 C CA . SER A 1 87 ? -12.282 15.823 6.260 1.00 82.19 87 SER A CA 1
ATOM 642 C C . SER A 1 87 ? -13.172 14.619 6.619 1.00 82.19 87 SER A C 1
ATOM 644 O O . SER A 1 87 ? -13.816 14.016 5.769 1.00 82.19 87 SER A O 1
ATOM 646 N N . ASP A 1 88 ? -13.158 14.250 7.903 1.00 84.25 88 ASP A N 1
ATOM 647 C CA . ASP A 1 88 ? -13.846 13.090 8.486 1.00 84.25 88 ASP A CA 1
ATOM 648 C C . ASP A 1 88 ? -13.368 11.685 8.087 1.00 84.25 88 ASP A C 1
ATOM 650 O O . ASP A 1 88 ? -13.847 10.707 8.661 1.00 84.25 88 ASP A O 1
ATOM 654 N N . SER A 1 89 ? -12.334 11.576 7.255 1.00 86.94 89 SER A N 1
ATOM 655 C CA . SER A 1 89 ? -11.721 10.305 6.858 1.00 86.94 89 SER A CA 1
ATOM 656 C C . SER A 1 89 ? -10.375 10.081 7.545 1.00 86.94 89 SER A C 1
ATOM 658 O O . SER A 1 89 ? -9.622 11.020 7.804 1.00 86.94 89 SER A O 1
ATOM 660 N N . TRP A 1 90 ? -10.066 8.825 7.865 1.00 90.81 90 TRP A N 1
ATOM 661 C CA . TRP A 1 90 ? -8.741 8.440 8.346 1.00 90.81 90 TRP A CA 1
ATOM 662 C C . TRP A 1 90 ? -7.839 8.109 7.163 1.00 90.81 90 TRP A C 1
ATOM 664 O O . TRP A 1 90 ? -8.209 7.311 6.307 1.00 90.81 90 TRP A O 1
ATOM 674 N N . LEU A 1 91 ? -6.653 8.706 7.148 1.00 94.75 91 LEU A N 1
ATOM 675 C CA . LEU A 1 91 ? -5.638 8.533 6.121 1.00 94.75 91 LEU A CA 1
ATOM 676 C C . LEU A 1 91 ? -4.339 8.072 6.771 1.00 94.75 91 LEU A C 1
ATOM 678 O O . LEU A 1 91 ? -3.945 8.583 7.825 1.00 94.75 91 LEU A O 1
ATOM 682 N N . PHE A 1 92 ? -3.646 7.143 6.124 1.00 96.00 92 PHE A N 1
ATOM 683 C CA . PHE A 1 92 ? -2.257 6.864 6.463 1.00 96.00 92 PHE A CA 1
ATOM 684 C C . PHE A 1 92 ? -1.364 7.814 5.673 1.00 96.00 92 PHE A C 1
ATOM 686 O O . PHE A 1 92 ? -1.221 7.665 4.467 1.00 96.00 92 PHE A O 1
ATOM 693 N N . GLU A 1 93 ? -0.741 8.776 6.342 1.00 96.00 93 GLU A N 1
ATOM 694 C CA . GLU A 1 93 ? 0.346 9.557 5.754 1.00 96.00 93 GLU A CA 1
ATOM 695 C C . GLU A 1 93 ? 1.651 8.806 5.975 1.00 96.00 93 GLU A C 1
ATOM 697 O O . GLU A 1 93 ? 2.101 8.679 7.117 1.00 96.00 93 GLU A O 1
ATOM 702 N N . MET A 1 94 ? 2.241 8.282 4.906 1.00 95.44 94 MET A N 1
ATOM 703 C CA . MET A 1 94 ? 3.318 7.302 4.998 1.00 95.44 94 MET A CA 1
ATOM 704 C C . MET A 1 94 ? 4.489 7.703 4.125 1.00 95.44 94 MET A C 1
ATOM 706 O O . MET A 1 94 ? 4.319 8.067 2.967 1.00 95.44 94 MET A O 1
ATOM 710 N N . GLN A 1 95 ? 5.688 7.564 4.680 1.00 93.56 95 GLN A N 1
ATOM 711 C CA . GLN A 1 95 ? 6.928 7.540 3.930 1.00 93.56 95 GLN A CA 1
ATOM 712 C C . GLN A 1 95 ? 7.450 6.105 3.893 1.00 93.56 95 GLN A C 1
ATOM 714 O O . GLN A 1 95 ? 7.578 5.455 4.933 1.00 93.56 95 GLN A O 1
ATOM 719 N N . MET A 1 96 ? 7.763 5.615 2.700 1.00 88.88 96 MET A N 1
ATOM 720 C CA . MET A 1 96 ? 8.306 4.281 2.470 1.00 88.88 96 MET A CA 1
ATOM 721 C C . MET A 1 96 ? 9.682 4.401 1.829 1.00 88.88 96 MET A C 1
ATOM 723 O O . MET A 1 96 ? 9.908 5.253 0.969 1.00 88.88 96 MET A O 1
ATOM 727 N N . ALA A 1 97 ? 10.605 3.552 2.267 1.00 81.88 97 ALA A N 1
ATOM 728 C CA . ALA A 1 97 ? 11.905 3.412 1.634 1.00 81.88 97 ALA A CA 1
ATOM 729 C C . ALA A 1 97 ? 12.216 1.931 1.425 1.00 81.88 97 ALA A C 1
ATOM 731 O O . ALA A 1 97 ? 12.051 1.110 2.334 1.00 81.88 97 ALA A O 1
ATOM 732 N N . SER A 1 98 ? 12.677 1.598 0.225 1.00 77.12 98 SER A N 1
ATOM 733 C CA . SER A 1 98 ? 13.088 0.247 -0.151 1.00 77.12 98 SER A CA 1
ATOM 734 C C . SER A 1 98 ? 14.367 0.287 -0.961 1.00 77.12 98 SER A C 1
ATOM 736 O O . SER A 1 98 ? 14.584 1.244 -1.698 1.00 77.12 98 SER A O 1
ATOM 738 N N . GLY A 1 99 ? 15.170 -0.771 -0.890 1.00 65.19 99 GLY A N 1
ATOM 739 C CA . GLY A 1 99 ? 16.300 -0.924 -1.795 1.00 65.19 99 GLY A CA 1
ATOM 740 C C . GLY A 1 99 ? 17.501 -1.615 -1.181 1.00 65.19 99 GLY A C 1
ATOM 741 O O . GLY A 1 99 ? 17.738 -1.530 0.022 1.00 65.19 99 GLY A O 1
ATOM 742 N N . PHE A 1 100 ? 18.274 -2.271 -2.042 1.00 61.06 100 PHE A N 1
ATOM 743 C CA . PHE A 1 100 ? 19.617 -2.764 -1.723 1.00 61.06 100 PHE A CA 1
ATOM 744 C C . PHE A 1 100 ? 20.627 -2.213 -2.736 1.00 61.06 100 PHE A C 1
ATOM 746 O O . PHE A 1 100 ? 21.65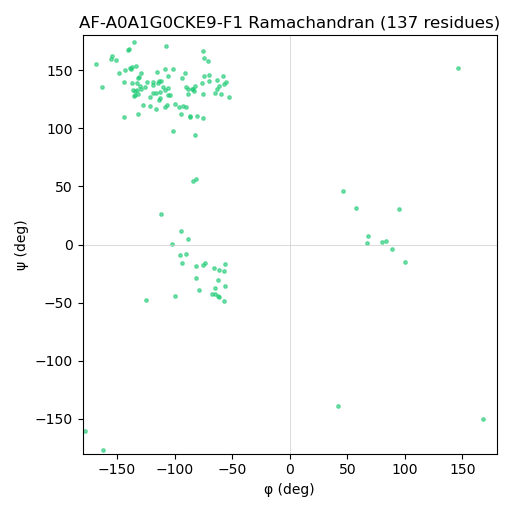9 -1.676 -2.344 1.00 61.06 100 PHE A O 1
ATOM 753 N N . THR A 1 101 ? 20.301 -2.301 -4.032 1.00 63.19 101 THR A N 1
ATOM 754 C CA . THR A 1 101 ? 21.058 -1.692 -5.140 1.00 63.19 101 THR A CA 1
ATOM 755 C C . THR A 1 101 ? 20.442 -0.381 -5.614 1.00 63.19 101 THR A C 1
ATOM 757 O O . THR A 1 101 ? 21.170 0.595 -5.752 1.00 63.19 101 THR A O 1
ATOM 760 N N . ASP A 1 102 ? 19.117 -0.350 -5.777 1.00 70.50 102 ASP A N 1
ATOM 761 C CA . ASP A 1 102 ? 18.348 0.831 -6.173 1.00 70.50 102 ASP A CA 1
ATOM 762 C C . ASP A 1 102 ? 17.472 1.266 -5.001 1.00 70.50 102 ASP A C 1
ATOM 764 O O . ASP A 1 102 ? 16.745 0.447 -4.433 1.00 70.50 102 ASP A O 1
ATOM 768 N N . LEU A 1 103 ? 17.583 2.534 -4.602 1.00 79.75 103 LEU A N 1
ATOM 769 C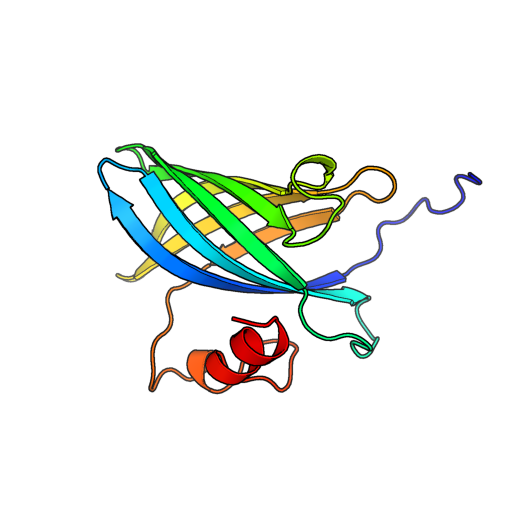 CA . LEU A 1 103 ? 16.825 3.100 -3.490 1.00 79.75 103 LEU A CA 1
ATOM 770 C C . LEU A 1 103 ? 15.587 3.816 -4.029 1.00 79.75 103 LEU A C 1
ATOM 772 O O . LEU A 1 103 ? 15.705 4.815 -4.735 1.00 79.75 103 LEU A O 1
ATOM 776 N N . VAL A 1 104 ? 14.410 3.344 -3.635 1.00 84.31 104 VAL A N 1
ATOM 777 C CA . VAL A 1 104 ? 13.137 4.020 -3.893 1.00 84.31 104 VAL A CA 1
ATOM 778 C C . VAL A 1 104 ? 12.684 4.688 -2.606 1.00 84.31 104 VAL A C 1
ATOM 780 O O . VAL A 1 104 ? 12.642 4.053 -1.549 1.00 84.31 104 VAL A O 1
ATOM 783 N N . ALA A 1 105 ? 12.354 5.972 -2.702 1.00 87.38 105 ALA A N 1
ATOM 784 C CA . ALA A 1 105 ? 11.702 6.729 -1.648 1.00 87.38 105 ALA A CA 1
ATOM 785 C C . ALA A 1 105 ? 10.322 7.160 -2.143 1.00 87.38 105 ALA A C 1
ATOM 787 O O . ALA A 1 105 ? 10.196 7.723 -3.228 1.00 87.38 105 ALA A O 1
ATOM 788 N N . HIS A 1 106 ? 9.303 6.907 -1.334 1.00 88.44 106 HIS A N 1
ATOM 789 C CA . HIS A 1 106 ? 7.912 7.191 -1.654 1.00 88.44 106 HIS A CA 1
ATOM 790 C C . HIS A 1 106 ? 7.255 7.911 -0.477 1.00 88.44 106 HIS A C 1
ATOM 792 O O . HIS A 1 106 ? 7.528 7.591 0.683 1.00 88.44 106 HIS A O 1
ATOM 798 N N . TRP A 1 107 ? 6.370 8.862 -0.768 1.00 91.88 107 TRP A N 1
ATOM 799 C CA . TRP A 1 107 ? 5.483 9.467 0.219 1.00 91.88 107 TRP A CA 1
ATOM 800 C C . TRP A 1 107 ? 4.075 9.580 -0.359 1.00 91.88 107 TRP A C 1
ATOM 802 O O . TRP A 1 107 ? 3.918 10.060 -1.482 1.00 91.88 107 TRP A O 1
ATOM 812 N N . ALA A 1 108 ? 3.066 9.170 0.409 1.00 91.12 108 ALA A N 1
ATOM 813 C CA . ALA A 1 108 ? 1.668 9.290 0.009 1.00 91.12 108 ALA A CA 1
ATOM 814 C C . ALA A 1 108 ? 0.708 9.352 1.201 1.00 91.12 108 ALA A C 1
ATOM 816 O O . ALA A 1 108 ? 1.026 8.936 2.321 1.00 91.12 108 ALA A O 1
ATOM 817 N N . PHE A 1 109 ? -0.505 9.827 0.911 1.00 92.44 109 PHE A N 1
ATOM 818 C CA . PHE A 1 109 ? -1.688 9.581 1.726 1.00 92.44 109 PHE A CA 1
ATOM 819 C C . PHE A 1 109 ? -2.420 8.348 1.199 1.00 92.44 109 PHE A C 1
ATOM 821 O O . PHE A 1 109 ? -2.897 8.347 0.066 1.00 92.44 109 PHE A O 1
ATOM 828 N N . MET A 1 110 ? -2.557 7.322 2.033 1.00 94.12 110 MET A N 1
ATOM 829 C CA . MET A 1 110 ? -3.360 6.145 1.719 1.00 94.12 110 MET A CA 1
ATOM 830 C C . MET A 1 110 ? -4.761 6.337 2.292 1.00 94.12 110 MET A C 1
ATOM 832 O O . MET A 1 110 ? -4.942 6.370 3.516 1.00 94.12 110 MET A O 1
ATOM 836 N N . ALA A 1 111 ? -5.736 6.476 1.400 1.00 93.06 111 ALA A N 1
ATOM 837 C CA . ALA A 1 111 ? -7.150 6.532 1.736 1.00 93.06 111 ALA A CA 1
ATOM 838 C C . ALA A 1 111 ? -7.771 5.131 1.717 1.00 93.06 111 ALA A C 1
ATOM 840 O O . ALA A 1 111 ? -7.374 4.274 0.927 1.00 93.06 111 ALA A O 1
ATOM 841 N N . ALA A 1 112 ? -8.757 4.905 2.586 1.00 93.62 112 ALA A N 1
ATOM 842 C CA . ALA A 1 112 ? -9.616 3.736 2.470 1.00 93.62 112 ALA A CA 1
ATOM 843 C C . ALA A 1 112 ? -10.534 3.885 1.249 1.00 93.62 112 ALA A C 1
ATOM 845 O O . ALA A 1 112 ? -10.964 4.993 0.932 1.00 93.62 112 ALA A O 1
ATOM 846 N N . THR A 1 113 ? -10.832 2.767 0.595 1.00 94.19 113 THR A N 1
ATOM 847 C CA . THR A 1 113 ? -11.813 2.692 -0.486 1.00 94.19 113 THR A CA 1
ATOM 848 C C . THR A 1 113 ? -12.565 1.366 -0.407 1.00 94.19 113 THR A C 1
ATOM 850 O O . THR A 1 113 ? -12.014 0.372 0.077 1.00 94.19 113 THR A O 1
ATOM 853 N N . GLU A 1 114 ? -13.816 1.362 -0.850 1.00 94.94 114 GLU A N 1
ATOM 854 C CA . GLU A 1 114 ? -14.724 0.216 -0.831 1.00 94.94 114 GLU A CA 1
ATOM 855 C C . GLU A 1 114 ? -15.566 0.119 -2.112 1.00 94.94 114 GLU A C 1
ATOM 857 O O . GLU A 1 114 ? -15.598 1.039 -2.928 1.00 94.94 114 GLU A O 1
ATOM 862 N N . GLU A 1 115 ? -16.249 -1.015 -2.299 1.00 95.88 115 GLU A N 1
ATOM 863 C CA . GLU A 1 115 ? -17.118 -1.248 -3.457 1.00 95.88 115 GLU A CA 1
ATOM 864 C C . GLU A 1 115 ? -18.142 -0.115 -3.629 1.00 95.88 115 GLU A C 1
ATOM 866 O O . GLU A 1 115 ? -18.890 0.219 -2.709 1.00 95.88 115 GLU A O 1
ATOM 871 N N . GLY A 1 116 ? -18.178 0.464 -4.832 1.00 94.94 116 GLY A N 1
ATOM 872 C CA . GLY A 1 116 ? -18.995 1.634 -5.158 1.00 94.94 116 GLY A CA 1
ATOM 873 C C . GLY A 1 116 ? -18.236 2.965 -5.158 1.00 94.94 116 GLY A C 1
ATOM 874 O O . GLY A 1 116 ? -18.735 3.932 -5.742 1.00 94.94 116 GLY A O 1
ATOM 875 N N . ASP A 1 117 ? -17.032 3.029 -4.585 1.00 94.75 117 ASP A N 1
ATOM 876 C CA . ASP A 1 117 ? -16.165 4.199 -4.722 1.00 94.75 117 ASP A CA 1
ATOM 877 C C . ASP A 1 117 ? -15.524 4.265 -6.117 1.00 94.75 117 ASP A C 1
ATOM 879 O O . ASP A 1 117 ? -15.092 3.244 -6.655 1.00 94.75 117 ASP A O 1
ATOM 883 N N . PRO A 1 118 ? -15.313 5.466 -6.689 1.00 94.50 118 PRO A N 1
ATOM 884 C CA . PRO A 1 118 ? -14.574 5.603 -7.945 1.00 94.50 118 PRO A CA 1
ATOM 885 C C . PRO A 1 118 ? -13.160 5.003 -7.897 1.00 94.50 118 PRO A C 1
ATOM 887 O O . PRO A 1 118 ? -12.702 4.435 -8.884 1.00 94.50 118 PRO A O 1
ATOM 890 N N . SER A 1 119 ? -12.477 5.107 -6.751 1.00 93.00 119 SER A N 1
ATOM 891 C CA . SER A 1 119 ? -11.140 4.537 -6.539 1.00 93.00 119 SER A CA 1
ATOM 892 C C . SER A 1 119 ? -11.134 3.017 -6.386 1.00 93.00 119 SER A C 1
ATOM 894 O O . SER A 1 119 ? -10.073 2.412 -6.505 1.00 93.00 119 SER A O 1
ATOM 896 N N . TRP A 1 120 ? -12.288 2.399 -6.128 1.00 96.62 120 TRP A N 1
ATOM 897 C CA . TRP A 1 120 ? -12.421 0.947 -6.113 1.00 96.62 120 TRP A CA 1
ATOM 898 C C . TRP A 1 120 ? -12.506 0.383 -7.528 1.00 96.62 120 TRP A C 1
ATOM 900 O O . TRP A 1 120 ? -11.896 -0.640 -7.826 1.00 96.62 120 TRP A O 1
ATOM 910 N N . GLU A 1 121 ? -13.219 1.082 -8.410 1.00 96.81 121 GLU A N 1
ATOM 911 C CA . GLU A 1 121 ? -13.426 0.669 -9.800 1.00 96.81 121 GLU A CA 1
ATOM 912 C C . GLU A 1 121 ? -12.245 1.024 -10.713 1.00 96.81 121 GLU A C 1
ATOM 914 O O . GLU A 1 121 ? -12.004 0.327 -11.693 1.00 96.81 121 GLU A O 1
ATOM 919 N N . GLN A 1 122 ? -11.500 2.094 -10.408 1.00 95.62 122 GLN A N 1
ATOM 920 C CA . GLN A 1 122 ? -10.370 2.545 -11.221 1.00 95.62 122 GLN A CA 1
ATOM 921 C C . GLN A 1 122 ? -9.230 3.092 -10.356 1.00 95.62 122 GLN A C 1
ATOM 923 O O . GLN A 1 122 ? -9.308 4.198 -9.810 1.00 95.62 122 GLN A O 1
ATOM 928 N N . LEU A 1 123 ? -8.126 2.349 -10.291 1.00 93.88 123 LEU A N 1
ATOM 929 C CA . LEU A 1 123 ? -6.921 2.777 -9.591 1.00 93.88 123 LEU A CA 1
ATOM 930 C C . LEU A 1 123 ? -6.132 3.821 -10.402 1.00 93.88 123 LEU A C 1
ATOM 932 O O . LEU A 1 123 ? -5.959 3.660 -11.615 1.00 93.88 123 LEU A O 1
ATOM 936 N N . PRO A 1 124 ? -5.591 4.869 -9.754 1.00 89.75 124 PRO A N 1
ATOM 937 C CA . PRO A 1 124 ? -4.736 5.850 -10.414 1.00 89.75 124 PRO A CA 1
ATOM 938 C C . PRO A 1 124 ? -3.530 5.215 -11.116 1.00 89.75 124 PRO A C 1
ATOM 940 O O . PRO A 1 124 ? -2.901 4.298 -10.599 1.00 89.75 124 PRO A O 1
ATOM 943 N N . GLY A 1 125 ? -3.187 5.720 -12.304 1.00 86.38 125 GLY A N 1
ATOM 944 C CA . GLY A 1 125 ? -2.000 5.270 -13.041 1.00 86.38 125 GLY A CA 1
ATOM 945 C C . GLY A 1 125 ? -2.076 3.838 -13.577 1.00 86.38 125 GLY A C 1
ATOM 946 O O . GLY A 1 125 ? -1.094 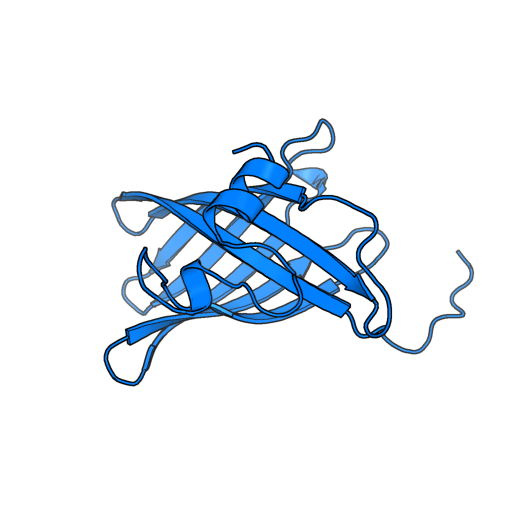3.335 -14.104 1.00 86.38 125 GLY A O 1
ATOM 947 N N . THR A 1 126 ? -3.219 3.162 -13.480 1.00 89.25 126 THR A N 1
ATOM 948 C CA . THR A 1 126 ? -3.380 1.804 -14.006 1.00 89.25 126 THR A CA 1
ATOM 949 C C . THR A 1 126 ? -4.748 1.643 -14.648 1.00 89.25 126 THR A C 1
ATOM 951 O O . THR A 1 126 ? -5.620 2.478 -14.425 1.00 89.25 126 THR A O 1
ATOM 954 N N . ASP A 1 127 ? -4.943 0.553 -15.389 1.00 90.25 127 ASP A N 1
ATOM 955 C CA . ASP A 1 127 ? -6.246 0.162 -15.938 1.00 90.25 127 ASP A CA 1
ATOM 956 C C . ASP A 1 127 ? -6.999 -0.835 -15.029 1.00 90.25 127 ASP A C 1
ATOM 958 O O . ASP A 1 127 ? -7.986 -1.423 -15.457 1.00 90.25 127 ASP A O 1
ATOM 962 N N . TYR A 1 128 ? -6.537 -1.044 -13.791 1.00 95.19 128 TYR A N 1
ATOM 963 C CA . TYR A 1 128 ? -7.126 -2.009 -12.862 1.00 95.19 128 TYR A CA 1
ATOM 964 C C . TYR A 1 128 ? -8.175 -1.379 -11.938 1.00 95.19 128 TYR A C 1
ATOM 966 O O . TYR A 1 128 ? -7.968 -0.288 -11.398 1.00 95.19 128 TYR A O 1
ATOM 974 N N . SER A 1 129 ? -9.233 -2.135 -11.647 1.00 97.38 129 SER A N 1
ATOM 975 C CA . SER A 1 129 ? -10.000 -2.007 -10.400 1.00 97.38 129 SER A CA 1
ATOM 976 C C . SER A 1 129 ? -9.245 -2.629 -9.213 1.00 97.38 129 SER A C 1
ATOM 978 O O . SER A 1 129 ? -8.287 -3.386 -9.388 1.00 97.38 129 SER A O 1
ATOM 980 N N . VAL A 1 130 ? -9.674 -2.359 -7.977 1.00 97.44 130 VAL A N 1
ATOM 981 C CA . VAL A 1 130 ? -9.074 -2.953 -6.768 1.00 97.44 130 VAL A CA 1
ATOM 982 C C . VAL A 1 130 ? -9.102 -4.492 -6.791 1.00 97.44 130 VAL A C 1
ATOM 984 O O . VAL A 1 130 ? -8.049 -5.086 -6.535 1.00 97.44 130 VAL A O 1
ATOM 987 N N . PRO A 1 131 ? -10.230 -5.171 -7.100 1.00 97.75 131 PRO A N 1
ATOM 988 C CA . PRO A 1 131 ? -10.256 -6.632 -7.164 1.00 97.75 131 PRO A CA 1
ATOM 989 C C . PRO A 1 131 ? -9.311 -7.202 -8.224 1.00 97.75 131 PRO A C 1
ATOM 991 O O . PRO A 1 131 ? -8.552 -8.121 -7.922 1.00 97.75 131 PRO A O 1
ATOM 994 N N . GLU A 1 132 ? -9.301 -6.631 -9.432 1.00 97.81 132 GLU A N 1
ATOM 995 C CA . GLU A 1 132 ? -8.430 -7.096 -10.519 1.00 97.81 132 GLU A CA 1
ATOM 996 C C . GLU A 1 132 ? -6.950 -6.880 -10.183 1.00 97.81 132 GLU A C 1
ATOM 998 O O . GLU A 1 132 ? -6.114 -7.726 -10.490 1.00 97.81 132 GLU A O 1
ATOM 1003 N N . PHE A 1 133 ? -6.614 -5.772 -9.515 1.00 97.25 133 PHE A N 1
ATOM 1004 C CA . PHE A 1 133 ? -5.246 -5.478 -9.091 1.00 97.25 133 PHE A CA 1
ATOM 1005 C C . PHE A 1 133 ? -4.731 -6.488 -8.058 1.00 97.25 133 PHE A C 1
ATOM 1007 O O . PHE A 1 133 ? -3.587 -6.941 -8.138 1.00 97.25 133 PHE A O 1
ATOM 1014 N N . LEU A 1 134 ? -5.576 -6.858 -7.089 1.00 97.19 134 LEU A N 1
ATOM 1015 C CA . LEU A 1 134 ? -5.255 -7.877 -6.088 1.00 97.19 134 LEU A CA 1
ATOM 1016 C C . LEU A 1 134 ? -5.143 -9.273 -6.718 1.00 97.19 134 LEU A C 1
ATOM 1018 O O . LEU A 1 134 ? -4.188 -9.991 -6.415 1.00 97.19 134 LEU A O 1
ATOM 1022 N N . GLU A 1 135 ? -6.053 -9.631 -7.627 1.00 97.06 135 GLU A N 1
ATOM 1023 C CA . GLU A 1 135 ? -6.012 -10.906 -8.356 1.00 97.06 135 GLU A CA 1
ATOM 1024 C C . GLU A 1 135 ? -4.749 -11.010 -9.225 1.00 97.06 135 GLU A C 1
ATOM 1026 O O . GLU A 1 135 ? -4.052 -12.024 -9.188 1.00 97.06 135 GLU A O 1
ATOM 1031 N N . ALA A 1 136 ? -4.393 -9.943 -9.949 1.00 95.69 136 ALA A N 1
ATOM 1032 C CA . ALA A 1 136 ? -3.183 -9.889 -10.770 1.00 95.69 136 ALA A CA 1
ATOM 1033 C C . ALA A 1 136 ? -1.896 -10.038 -9.939 1.00 95.69 136 ALA A C 1
ATOM 1035 O O . ALA A 1 136 ? -0.913 -10.596 -10.429 1.00 95.69 136 ALA A O 1
ATOM 1036 N N . ALA A 1 137 ? -1.909 -9.586 -8.680 1.00 94.88 137 ALA A N 1
ATOM 1037 C CA . ALA A 1 137 ? -0.823 -9.813 -7.726 1.00 94.88 137 ALA A CA 1
ATOM 1038 C C . ALA A 1 137 ? -0.798 -11.247 -7.160 1.00 94.88 137 ALA A C 1
ATOM 1040 O O . ALA A 1 137 ? 0.223 -11.678 -6.621 1.00 94.88 137 ALA A O 1
ATOM 1041 N N . GLY A 1 138 ? -1.900 -11.994 -7.277 1.00 94.31 138 GLY A N 1
ATOM 1042 C CA . GLY A 1 138 ? -2.041 -13.368 -6.794 1.00 94.31 138 GLY A CA 1
ATOM 1043 C C . GLY A 1 138 ? -2.671 -13.507 -5.403 1.00 94.31 138 GLY A C 1
ATOM 1044 O O . GLY A 1 138 ? -2.315 -14.446 -4.682 1.00 94.31 138 GLY A O 1
ATOM 1045 N N . PHE A 1 139 ? -3.560 -12.587 -5.010 1.00 93.00 139 PHE A N 1
ATOM 1046 C CA . PHE A 1 139 ? -4.349 -12.664 -3.769 1.00 93.00 139 PHE A CA 1
ATOM 1047 C C . PHE A 1 139 ? -5.774 -13.177 -3.973 1.00 93.00 139 PHE A C 1
ATOM 1049 O O . PHE A 1 139 ? -6.342 -12.954 -5.062 1.00 93.00 139 PHE A O 1
#

Foldseek 3Di:
DDPPPPDDFDKDKFKDFDFPDDDPQKTWDKMWIFIDTPPDDGPAATFIWIKIWGADPQFWIKMWTFTPDPCTPVFIKIKTFGFDADPNFTWTFIWIWTDDPDIDIDTDTHGDDDPPDPCQCDPPPDRDHPVRSVVSNPD

Sequence (139 aa):
MNSEDTEPTIMIDQTVWQITGCSGGYLWGNCAALMYAEGTTPDSAPLPYRMAGSITPNGNVQISFMPMNELGAAMSVSGWGNLKKESDSWLFEMQMASGFTDLVAHWAFMAATEEGDPSWEQLPGTDYSVPEFLEAAGF